Protein AF-A0A9E3JQI4-F1 (afdb_monomer)

pLDDT: mean 84.17, std 16.14, range [37.03, 98.56]

Radius of gyration: 22.91 Å; Cα contacts (8 Å, |Δi|>4): 242; chains: 1; bounding box: 42×36×86 Å

Foldseek 3Di:
DDDDPDDPPPPVVVVVVVVVVVVVVVVLVVLLVQFVVQWDDWDFKDAQQQDFPDKADSDQFWIKTHSDLQWIKIWGWPPGHPCLNVFPDKHKDDDRRMDGAPPIWIWTDHPPDHTDITGTHTITIGRSVSSVVVVVVVVVVVVVVPPDPPDDDPDDDD

Nearest PDB structures (foldseek):
  7pwd-assembly1_A  TM=1.996E-01  e=5.334E-01  Homo sapiens
  8chu-assembly1_A  TM=2.877E-01  e=7.639E+00  Homo sapiens
  5xdf-assembly1_A  TM=2.319E-01  e=7.218E+00  Thermus thermophilus HB8

Secondary structure (DSSP, 8-state):
-------SSSHHHHHHHHHHHHHHHHHHHHHHHHHHHTB-S-BSEEE-TT--SEEEE-SSSEEEEEEETTEEEEEEEESPPTTGGG-SEEEEE-SSSEEETTT-EEEEE-TTSPPEEEEEEEEEEE-HHHHHHHHHHHHHHHHHHTS-----------

Mean predicted aligned error: 10.12 Å

Structure (mmCIF, N/CA/C/O backbone):
data_AF-A0A9E3JQI4-F1
#
_entry.id   AF-A0A9E3JQI4-F1
#
loop_
_atom_site.group_PDB
_atom_site.id
_atom_site.type_symbol
_atom_site.label_atom_id
_atom_site.label_alt_id
_atom_site.label_comp_id
_atom_site.label_asym_id
_atom_site.label_entity_id
_atom_site.label_seq_id
_atom_site.pdbx_PDB_ins_code
_atom_site.Cartn_x
_atom_site.Cartn_y
_atom_site.Cartn_z
_atom_site.occupancy
_atom_site.B_iso_or_equiv
_atom_site.auth_seq_id
_atom_site.auth_comp_id
_atom_site.auth_asym_id
_atom_site.auth_atom_id
_atom_site.pdbx_PDB_model_num
ATOM 1 N N . MET A 1 1 ? 4.556 -3.247 69.077 1.00 37.03 1 MET A N 1
ATOM 2 C CA . MET A 1 1 ? 5.287 -3.474 67.808 1.00 37.03 1 MET A CA 1
ATOM 3 C C . MET A 1 1 ? 4.421 -2.990 66.646 1.00 37.03 1 MET A C 1
ATOM 5 O O . MET A 1 1 ? 3.428 -3.629 66.333 1.00 37.03 1 MET A O 1
ATOM 9 N N . ARG A 1 2 ? 4.723 -1.818 66.068 1.00 46.28 2 ARG A N 1
ATOM 10 C CA . ARG A 1 2 ? 4.006 -1.263 64.904 1.00 46.28 2 ARG A CA 1
ATOM 11 C C . ARG A 1 2 ? 4.679 -1.785 63.631 1.00 46.28 2 ARG A C 1
ATOM 13 O O . ARG A 1 2 ? 5.821 -1.427 63.370 1.00 46.28 2 ARG A O 1
ATOM 20 N N . ARG A 1 3 ? 4.002 -2.644 62.861 1.00 52.44 3 ARG A N 1
ATOM 21 C CA . ARG A 1 3 ? 4.449 -3.030 61.514 1.00 52.44 3 ARG A CA 1
ATOM 22 C C . ARG A 1 3 ? 4.015 -1.947 60.531 1.00 52.44 3 ARG A C 1
ATOM 24 O O . ARG A 1 3 ? 2.840 -1.814 60.201 1.00 52.44 3 ARG A O 1
ATOM 31 N N . SER A 1 4 ? 4.984 -1.139 60.127 1.00 50.78 4 SER A N 1
ATOM 32 C CA . SER A 1 4 ? 4.851 -0.062 59.154 1.00 50.78 4 SER A CA 1
ATOM 33 C C . SER A 1 4 ? 4.582 -0.634 57.760 1.00 50.78 4 SER A C 1
ATOM 35 O O . SER A 1 4 ? 5.502 -1.035 57.055 1.00 50.78 4 SER A O 1
ATOM 37 N N . SER A 1 5 ? 3.312 -0.665 57.358 1.00 57.50 5 SER A N 1
ATOM 38 C CA . SER A 1 5 ? 2.891 -0.914 55.976 1.00 57.50 5 SER A CA 1
ATOM 39 C C . SER A 1 5 ? 3.007 0.381 55.170 1.00 57.50 5 SER A C 1
ATOM 41 O O . SER A 1 5 ? 2.057 1.158 55.118 1.00 57.50 5 SER A O 1
ATOM 43 N N . ARG A 1 6 ? 4.185 0.664 54.601 1.00 60.16 6 ARG A N 1
ATOM 44 C CA . ARG A 1 6 ? 4.396 1.799 53.678 1.00 60.16 6 ARG A CA 1
ATOM 45 C C . ARG A 1 6 ? 5.479 1.523 52.631 1.00 60.16 6 ARG A C 1
ATOM 47 O O . ARG A 1 6 ? 6.376 2.331 52.468 1.00 60.16 6 ARG A O 1
ATOM 54 N N . PHE A 1 7 ? 5.409 0.401 51.915 1.00 53.41 7 PHE A N 1
ATOM 55 C CA . PHE A 1 7 ? 6.286 0.177 50.750 1.00 53.41 7 PHE A CA 1
ATOM 56 C C . PHE A 1 7 ? 5.589 -0.534 49.579 1.00 53.41 7 PHE A C 1
ATOM 58 O O . PHE A 1 7 ? 6.247 -1.179 48.776 1.00 53.41 7 PHE A O 1
ATOM 65 N N . LEU A 1 8 ? 4.260 -0.414 49.449 1.00 54.38 8 LEU A N 1
ATOM 66 C CA . LEU A 1 8 ? 3.522 -1.001 48.315 1.00 54.38 8 LE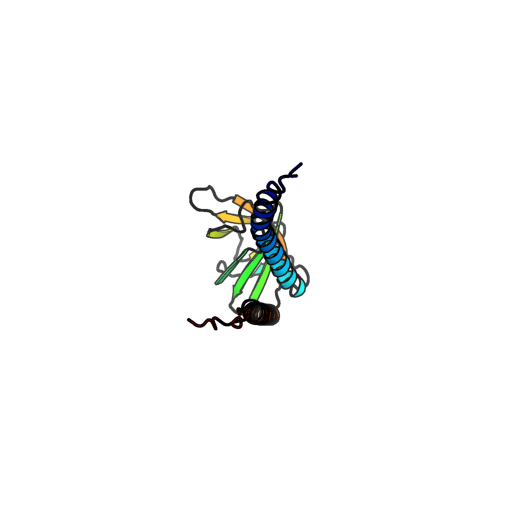U A CA 1
ATOM 67 C C . LEU A 1 8 ? 3.147 0.010 47.214 1.00 54.38 8 LEU A C 1
ATOM 69 O O . LEU A 1 8 ? 2.486 -0.352 46.249 1.00 54.38 8 LEU A O 1
ATOM 73 N N . ALA A 1 9 ? 3.544 1.277 47.354 1.00 56.69 9 ALA A N 1
ATOM 74 C CA . A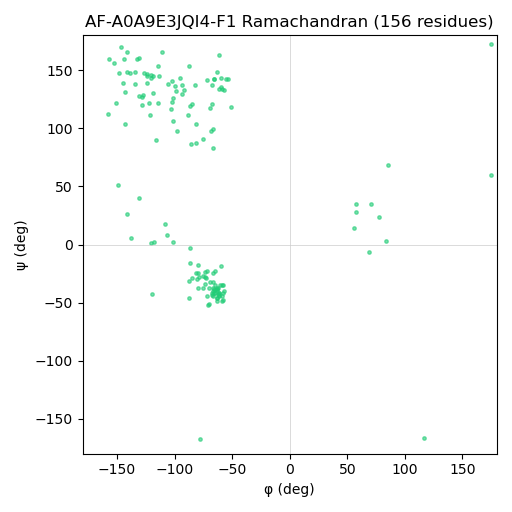LA A 1 9 ? 3.133 2.347 46.445 1.00 56.69 9 ALA A CA 1
ATOM 75 C C . ALA A 1 9 ? 3.969 2.516 45.152 1.00 56.69 9 ALA A C 1
ATOM 77 O O . ALA A 1 9 ? 3.382 2.957 44.167 1.00 56.69 9 ALA A O 1
ATOM 78 N N . PRO A 1 10 ? 5.279 2.183 45.056 1.00 54.31 10 PRO A N 1
ATOM 79 C CA . PRO A 1 10 ? 6.037 2.542 43.855 1.00 54.31 10 PRO A CA 1
ATOM 80 C C . PRO A 1 10 ? 5.935 1.493 42.735 1.00 54.31 10 PRO A C 1
ATOM 82 O O . PRO A 1 10 ? 6.246 1.803 41.590 1.00 54.31 10 PRO A O 1
ATOM 85 N N . LEU A 1 11 ? 5.483 0.266 43.029 1.00 54.50 11 LEU A N 1
ATOM 86 C CA . LEU A 1 11 ? 5.457 -0.821 42.041 1.00 54.50 11 LEU A CA 1
ATOM 87 C C . LEU A 1 11 ? 4.275 -0.724 41.057 1.00 54.50 11 LEU A C 1
ATOM 89 O O . LEU A 1 11 ? 4.392 -1.165 39.918 1.00 54.50 11 LEU A O 1
ATOM 93 N N . LEU A 1 12 ? 3.151 -0.117 41.465 1.00 54.66 12 LEU A N 1
ATOM 94 C CA . LEU A 1 12 ? 1.971 0.028 40.599 1.00 54.66 12 LEU A CA 1
ATOM 95 C C . LEU A 1 12 ? 2.167 1.081 39.494 1.00 54.66 12 LEU A C 1
ATOM 97 O O . LEU A 1 12 ? 1.578 0.960 38.423 1.00 54.66 12 LEU A O 1
ATOM 101 N N . ALA A 1 13 ? 3.008 2.093 39.725 1.00 55.41 13 ALA A N 1
ATOM 102 C CA . ALA A 1 13 ? 3.210 3.191 38.779 1.00 55.41 13 ALA A CA 1
ATOM 103 C C . ALA A 1 13 ? 4.008 2.774 37.526 1.00 55.41 13 ALA A C 1
ATOM 105 O O . ALA A 1 13 ? 3.783 3.316 36.448 1.00 55.41 13 ALA A O 1
ATOM 106 N N . A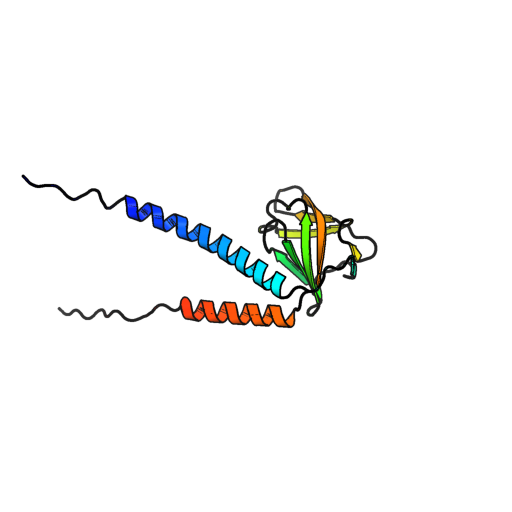LA A 1 14 ? 4.892 1.776 37.633 1.00 58.03 14 ALA A N 1
ATOM 107 C CA . ALA A 1 14 ? 5.697 1.303 36.503 1.00 58.03 14 ALA A CA 1
ATOM 108 C C . ALA A 1 14 ? 4.893 0.477 35.475 1.00 58.03 14 ALA A C 1
ATOM 110 O O . ALA A 1 14 ? 5.262 0.437 34.305 1.00 58.03 14 ALA A O 1
ATOM 111 N N . CYS A 1 15 ? 3.773 -0.143 35.873 1.00 56.44 15 CYS A N 1
ATOM 112 C CA . CYS A 1 15 ? 2.939 -0.947 34.965 1.00 56.44 15 CYS A CA 1
ATOM 113 C C . CYS A 1 15 ? 2.001 -0.113 34.076 1.00 56.44 15 CYS A C 1
ATOM 115 O O . CYS A 1 15 ? 1.505 -0.618 33.074 1.00 56.44 15 CYS A O 1
ATOM 117 N N . ALA A 1 16 ? 1.747 1.155 34.412 1.00 59.44 16 ALA A N 1
ATOM 118 C CA . ALA A 1 16 ? 0.848 1.997 33.621 1.00 59.44 16 ALA A CA 1
ATOM 119 C C . ALA A 1 16 ? 1.487 2.480 32.302 1.00 59.44 16 ALA A C 1
ATOM 121 O O . ALA A 1 16 ? 0.780 2.715 31.326 1.00 59.44 16 ALA A O 1
ATOM 122 N N . LEU A 1 17 ? 2.820 2.592 32.246 1.00 56.53 17 LEU A N 1
ATOM 123 C CA . LEU A 1 17 ? 3.545 3.098 31.072 1.00 56.53 17 LEU A CA 1
ATOM 124 C C . LEU A 1 17 ? 3.726 2.044 29.967 1.00 56.53 17 LEU A C 1
ATOM 126 O O . LEU A 1 17 ? 3.741 2.395 28.788 1.00 56.53 17 LEU A O 1
ATOM 130 N N . SER A 1 18 ? 3.813 0.756 30.311 1.00 58.66 18 SER A N 1
ATOM 131 C CA . SER A 1 18 ? 3.938 -0.332 29.327 1.00 58.66 18 SER A CA 1
ATOM 132 C C . SER A 1 18 ? 2.646 -0.587 28.540 1.00 58.66 18 SER A C 1
ATOM 134 O O . SER A 1 18 ? 2.706 -1.074 27.413 1.00 58.66 18 SER A O 1
ATOM 136 N N . ALA A 1 19 ? 1.484 -0.194 29.070 1.00 60.16 19 ALA A N 1
ATOM 137 C CA . ALA A 1 19 ? 0.193 -0.377 28.405 1.00 60.16 19 ALA A CA 1
ATOM 138 C C . ALA A 1 19 ? 0.036 0.468 27.122 1.00 60.16 19 ALA A C 1
ATOM 140 O O 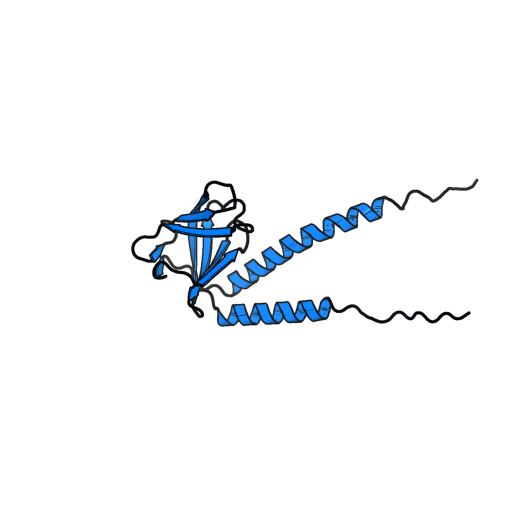. ALA A 1 19 ? -0.608 0.035 26.164 1.00 60.16 19 ALA A O 1
ATOM 141 N N . CYS A 1 20 ? 0.643 1.658 27.066 1.00 60.00 20 CYS A N 1
ATOM 142 C CA . CYS A 1 20 ? 0.495 2.566 25.925 1.00 60.00 20 CYS A CA 1
ATOM 143 C C . CYS A 1 20 ? 1.195 2.052 24.655 1.00 60.00 20 CYS A C 1
ATOM 145 O O . CYS A 1 20 ? 0.646 2.197 23.562 1.00 60.00 20 CYS A O 1
ATOM 147 N N . ALA A 1 21 ? 2.367 1.421 24.797 1.00 62.72 21 ALA A N 1
ATOM 148 C CA . ALA A 1 21 ? 3.145 0.894 23.672 1.00 62.72 21 ALA A CA 1
ATOM 149 C C . ALA A 1 21 ? 2.543 -0.400 23.098 1.00 62.72 21 ALA A C 1
ATOM 151 O O . ALA A 1 21 ? 2.500 -0.593 21.886 1.00 62.72 21 ALA A O 1
ATOM 152 N N . THR A 1 22 ? 2.005 -1.275 23.952 1.00 73.06 22 THR A N 1
ATOM 153 C CA . THR A 1 22 ? 1.310 -2.489 23.492 1.00 73.06 22 THR A CA 1
ATOM 154 C C . THR A 1 22 ? 0.044 -2.148 22.706 1.00 73.06 22 THR A C 1
ATOM 156 O O . THR A 1 22 ? -0.285 -2.817 21.727 1.00 73.06 22 THR A O 1
ATOM 159 N N . GLY A 1 23 ? -0.652 -1.076 23.093 1.00 78.88 23 GLY A N 1
ATOM 160 C CA . GLY A 1 23 ? -1.865 -0.643 22.412 1.00 78.88 23 GLY A CA 1
ATOM 161 C C . GLY A 1 23 ? -1.643 -0.213 20.960 1.00 78.88 23 GLY A C 1
ATOM 162 O O . GLY A 1 23 ? -2.505 -0.487 20.130 1.00 78.88 23 GLY A O 1
ATOM 163 N N . SER A 1 24 ? -0.535 0.461 20.626 1.00 80.12 24 SER A N 1
ATOM 164 C CA . SER A 1 24 ? -0.266 0.886 19.239 1.00 80.12 24 SER A CA 1
ATOM 165 C C . SER A 1 24 ? 0.050 -0.295 18.336 1.00 80.12 24 SER A C 1
ATOM 167 O O . SER A 1 24 ? -0.648 -0.480 17.344 1.00 80.12 24 SER A O 1
ATOM 169 N N . ALA A 1 25 ? 0.983 -1.156 18.743 1.00 82.44 25 ALA A N 1
ATOM 170 C CA . ALA A 1 25 ? 1.353 -2.338 17.968 1.00 82.44 25 ALA A CA 1
ATOM 171 C C . ALA A 1 25 ? 0.146 -3.255 17.696 1.00 82.44 25 ALA A C 1
ATOM 173 O O . ALA A 1 25 ? -0.032 -3.749 16.583 1.00 82.44 25 ALA A O 1
ATOM 174 N N . GLN A 1 26 ? -0.733 -3.432 18.690 1.00 86.50 26 GLN A N 1
ATOM 175 C CA . GLN A 1 26 ? -1.955 -4.217 18.517 1.00 86.50 26 GLN A CA 1
ATOM 176 C C . GLN A 1 26 ? -2.919 -3.582 17.504 1.00 86.50 26 GLN A C 1
ATOM 178 O O . GLN A 1 26 ? -3.524 -4.296 16.705 1.00 86.50 26 GLN A O 1
ATOM 183 N N . ARG A 1 27 ? -3.058 -2.250 17.508 1.00 85.56 27 ARG A N 1
ATOM 184 C CA . ARG A 1 27 ? -3.901 -1.533 16.538 1.00 85.56 27 ARG A CA 1
ATOM 185 C C . ARG A 1 27 ? -3.355 -1.642 15.119 1.00 85.56 27 ARG A C 1
ATOM 187 O O . ARG A 1 27 ? -4.143 -1.810 14.191 1.00 85.56 27 ARG A O 1
ATOM 194 N N . ASP A 1 28 ? -2.041 -1.567 14.951 1.00 88.00 28 ASP A N 1
ATOM 195 C CA . ASP A 1 28 ? -1.409 -1.683 13.636 1.00 88.00 28 ASP A CA 1
ATOM 196 C C . ASP A 1 28 ? -1.568 -3.102 13.082 1.00 88.00 28 ASP A C 1
ATOM 198 O O . ASP A 1 28 ? -1.966 -3.280 11.927 1.00 88.00 28 ASP A O 1
ATOM 202 N N . ALA A 1 29 ? -1.393 -4.117 13.934 1.00 90.69 29 ALA A N 1
ATOM 203 C CA . ALA A 1 29 ? -1.663 -5.510 13.589 1.00 90.69 29 ALA A CA 1
ATOM 204 C C . ALA A 1 29 ? -3.139 -5.748 13.214 1.00 90.69 29 ALA A C 1
ATOM 206 O O . ALA A 1 29 ? -3.423 -6.409 12.213 1.00 90.69 29 ALA A O 1
ATOM 207 N N . GLU A 1 30 ? -4.086 -5.181 13.969 1.00 92.38 30 GLU A N 1
ATOM 208 C CA . GLU A 1 30 ? -5.522 -5.255 13.667 1.00 92.38 30 GLU A CA 1
ATOM 209 C C . GLU A 1 30 ? -5.850 -4.574 12.329 1.00 92.38 30 GLU A C 1
ATOM 211 O O . GLU A 1 30 ? -6.599 -5.115 11.511 1.00 92.38 30 GLU A O 1
ATOM 216 N N . ARG A 1 31 ? -5.248 -3.408 12.062 1.00 93.50 31 ARG A N 1
ATOM 217 C CA . ARG A 1 31 ? -5.421 -2.687 10.798 1.00 93.50 31 ARG A C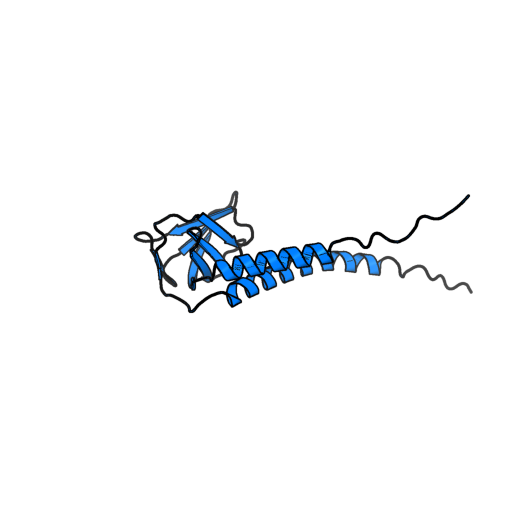A 1
ATOM 218 C C . ARG A 1 31 ? -4.887 -3.499 9.622 1.00 93.50 31 ARG A C 1
ATOM 220 O O . ARG A 1 31 ? -5.580 -3.641 8.618 1.00 93.50 31 ARG A O 1
ATOM 227 N N . LEU A 1 32 ? -3.696 -4.074 9.747 1.00 95.38 32 LEU A N 1
ATOM 228 C CA . LEU A 1 32 ? -3.122 -4.947 8.728 1.00 95.38 32 LEU A CA 1
ATOM 229 C C . LEU A 1 32 ? -3.994 -6.189 8.485 1.00 95.38 32 LEU A C 1
ATOM 231 O O . LEU A 1 32 ? -4.224 -6.566 7.334 1.00 95.38 32 LEU A O 1
ATOM 235 N N . ALA A 1 33 ? -4.527 -6.799 9.547 1.00 95.81 33 ALA A N 1
ATOM 236 C CA . ALA A 1 33 ? -5.442 -7.933 9.442 1.00 95.81 33 ALA A CA 1
ATOM 237 C C . ALA A 1 33 ? -6.734 -7.569 8.690 1.00 95.81 33 ALA A C 1
ATOM 239 O O . ALA A 1 33 ? -7.155 -8.327 7.816 1.00 95.81 33 ALA A O 1
ATOM 240 N N . LEU A 1 34 ? -7.315 -6.392 8.955 1.00 96.19 34 LEU A N 1
ATOM 241 C CA . LEU A 1 34 ? -8.480 -5.876 8.227 1.00 96.19 34 LEU A CA 1
ATOM 242 C C . LEU A 1 34 ? -8.194 -5.771 6.725 1.00 96.19 34 LEU A C 1
ATOM 244 O O . LEU A 1 34 ? -8.985 -6.241 5.910 1.00 96.19 34 LEU A O 1
ATOM 248 N N . TYR A 1 35 ? -7.054 -5.193 6.342 1.00 97.75 35 TYR A N 1
ATOM 249 C CA . TYR A 1 35 ? -6.697 -5.045 4.928 1.00 97.75 35 TYR A CA 1
ATOM 250 C C . TYR A 1 35 ? -6.456 -6.400 4.257 1.00 97.75 35 TYR A C 1
ATOM 252 O O . TYR A 1 35 ? -6.935 -6.621 3.147 1.00 97.75 35 TYR A O 1
ATOM 260 N N . ARG A 1 36 ? -5.780 -7.334 4.938 1.00 97.12 36 ARG A N 1
ATOM 261 C CA . ARG A 1 36 ? -5.563 -8.702 4.436 1.00 97.12 36 ARG A CA 1
ATOM 262 C C . ARG A 1 36 ? -6.867 -9.476 4.256 1.00 97.12 36 ARG A C 1
ATOM 264 O O . ARG A 1 36 ? -7.002 -10.185 3.265 1.00 97.12 36 ARG A O 1
ATOM 271 N N . ALA A 1 37 ? -7.831 -9.320 5.164 1.00 97.50 37 ALA A N 1
ATOM 272 C CA . ALA A 1 37 ? -9.142 -9.966 5.064 1.00 97.50 37 ALA A CA 1
ATOM 273 C C . ALA A 1 37 ? -9.963 -9.480 3.855 1.00 97.50 37 ALA A C 1
ATOM 275 O O . ALA A 1 37 ? -10.842 -10.193 3.375 1.00 97.50 37 ALA A O 1
ATOM 276 N N . HIS A 1 38 ? -9.662 -8.282 3.349 1.00 97.75 38 HIS A N 1
ATOM 277 C CA . HIS A 1 38 ? -10.289 -7.686 2.169 1.00 97.75 38 HIS A CA 1
ATOM 278 C C . HIS A 1 38 ? -9.357 -7.645 0.949 1.00 97.75 38 HIS A C 1
ATOM 280 O O . HIS A 1 38 ? -9.608 -6.898 -0.002 1.00 97.75 38 HIS A O 1
ATOM 286 N N . ALA A 1 39 ? -8.286 -8.438 0.971 1.00 98.25 39 ALA A N 1
ATOM 287 C CA . ALA A 1 39 ? -7.387 -8.619 -0.154 1.00 98.25 39 ALA A CA 1
ATOM 288 C C . ALA A 1 39 ? -7.807 -9.842 -0.981 1.00 98.25 39 ALA A C 1
ATOM 290 O O . ALA A 1 39 ? -8.141 -10.895 -0.439 1.00 98.25 39 ALA A O 1
ATOM 291 N N . GLY A 1 40 ? -7.780 -9.705 -2.305 1.00 98.19 40 GLY A N 1
ATOM 292 C CA . GLY A 1 40 ? -7.985 -10.815 -3.229 1.00 98.19 40 GLY A CA 1
ATOM 293 C C . GLY A 1 40 ? -6.744 -11.697 -3.381 1.00 98.19 40 GLY A C 1
ATOM 294 O O . GLY A 1 40 ? -5.776 -11.597 -2.624 1.00 98.19 40 GLY A O 1
ATOM 295 N N . ALA A 1 41 ? -6.773 -12.562 -4.396 1.00 98.00 41 ALA A N 1
ATOM 296 C CA . ALA A 1 41 ? -5.634 -13.406 -4.740 1.00 98.00 41 ALA A CA 1
ATOM 297 C C . ALA A 1 41 ? -4.412 -12.565 -5.176 1.00 98.00 41 ALA A C 1
ATOM 299 O O . ALA A 1 41 ? -4.601 -11.498 -5.770 1.00 98.00 41 ALA A O 1
ATOM 300 N N . PRO A 1 42 ? -3.180 -13.042 -4.917 1.00 98.19 42 PRO A N 1
ATOM 301 C CA . PRO A 1 42 ? -1.964 -12.403 -5.408 1.00 98.19 42 PRO A CA 1
ATOM 302 C C . PRO A 1 42 ? -1.991 -12.237 -6.930 1.00 98.19 42 PRO A C 1
ATOM 304 O O . PRO A 1 42 ? -2.467 -13.118 -7.648 1.00 98.19 42 PRO A O 1
ATOM 307 N N . VAL A 1 43 ? -1.458 -11.119 -7.417 1.00 98.12 43 VAL A N 1
ATOM 308 C CA . VAL A 1 43 ? -1.278 -10.833 -8.844 1.00 98.12 43 VAL A CA 1
ATOM 309 C C . VAL A 1 43 ? 0.183 -10.518 -9.140 1.00 98.12 43 VAL A C 1
ATOM 311 O O . VAL A 1 43 ? 0.874 -9.901 -8.330 1.00 98.12 43 VAL A O 1
ATOM 314 N N . ASP A 1 44 ? 0.647 -10.904 -10.327 1.00 96.50 44 ASP A N 1
ATOM 315 C CA . ASP A 1 44 ? 2.050 -10.715 -10.708 1.00 96.50 44 ASP A CA 1
ATOM 316 C C . ASP A 1 44 ? 2.386 -9.256 -11.021 1.00 96.50 44 ASP A C 1
ATOM 318 O O . ASP A 1 44 ? 3.507 -8.810 -10.787 1.00 96.50 44 ASP A O 1
ATOM 322 N N . SER A 1 45 ? 1.438 -8.500 -11.584 1.00 94.88 45 SER A N 1
ATOM 323 C CA . SER A 1 45 ? 1.651 -7.086 -11.888 1.00 94.88 45 SE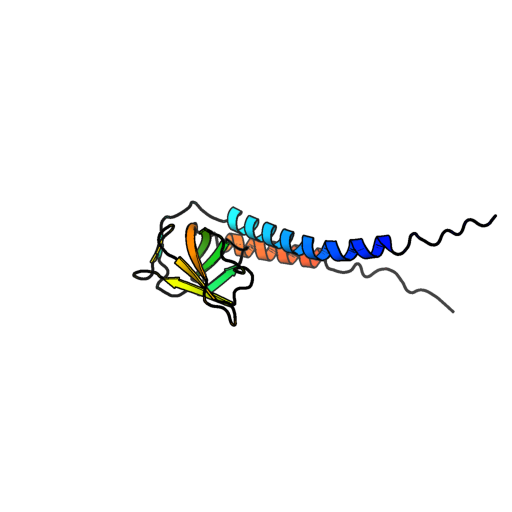R A CA 1
ATOM 324 C C . SER A 1 45 ? 0.360 -6.282 -11.992 1.00 94.88 45 SER A C 1
ATOM 326 O O . SER A 1 45 ? -0.722 -6.826 -12.219 1.00 94.88 45 SER A O 1
ATOM 328 N N . ILE A 1 46 ? 0.490 -4.965 -11.837 1.00 94.62 46 ILE A N 1
ATOM 329 C CA . ILE A 1 46 ? -0.601 -3.994 -11.881 1.00 94.62 46 ILE A CA 1
ATOM 330 C C . ILE A 1 46 ? -0.217 -2.790 -12.735 1.00 94.62 46 ILE A C 1
ATOM 332 O O . ILE A 1 46 ? 0.937 -2.374 -12.773 1.00 94.62 46 ILE A O 1
ATOM 336 N N . GLN A 1 47 ? -1.208 -2.196 -13.391 1.00 91.06 47 GLN A N 1
ATOM 337 C CA . GLN A 1 47 ? -1.067 -0.930 -14.109 1.00 91.06 47 GLN A CA 1
ATOM 338 C C . GLN A 1 47 ? -1.477 0.220 -13.183 1.00 91.06 47 GLN A C 1
ATOM 340 O O . GLN A 1 47 ? -2.563 0.173 -12.598 1.00 91.06 47 GLN A O 1
ATOM 345 N N . TYR A 1 48 ? -0.638 1.250 -13.064 1.00 86.25 48 TYR A N 1
ATOM 346 C CA . TYR A 1 48 ? -0.919 2.425 -12.228 1.00 86.25 48 TYR A CA 1
ATOM 347 C C . TYR A 1 48 ? -0.553 3.770 -12.870 1.00 86.25 48 TYR A C 1
ATOM 349 O O . TYR A 1 48 ? -0.720 4.812 -12.248 1.00 86.25 48 TYR A O 1
ATOM 357 N N . THR A 1 49 ? -0.125 3.794 -14.137 1.00 83.25 49 THR A N 1
ATOM 358 C CA . THR A 1 49 ? 0.044 5.039 -14.917 1.00 83.25 49 THR A CA 1
ATOM 359 C C . THR A 1 49 ? 1.009 6.063 -14.288 1.00 83.25 49 THR A C 1
ATOM 361 O O . THR A 1 49 ? 0.785 7.266 -14.397 1.00 83.25 49 THR A O 1
ATOM 364 N N . HIS A 1 50 ? 2.079 5.594 -13.630 1.00 82.62 50 HIS A N 1
ATOM 365 C CA . HIS A 1 50 ? 3.134 6.405 -12.984 1.00 82.62 50 HIS A CA 1
ATOM 366 C C . HIS A 1 50 ? 2.643 7.422 -11.935 1.00 82.62 50 HIS A C 1
ATOM 368 O O . HIS A 1 50 ? 3.382 8.321 -11.541 1.00 82.62 50 HIS A O 1
ATOM 374 N N . SER A 1 51 ? 1.398 7.309 -11.473 1.00 87.06 51 SER A N 1
ATOM 375 C CA . SER A 1 51 ? 0.824 8.204 -10.472 1.00 87.06 51 SER A CA 1
ATOM 376 C C . SER A 1 51 ? -0.053 7.419 -9.510 1.00 87.06 51 SER A C 1
ATOM 378 O O . SER A 1 51 ? -0.646 6.399 -9.856 1.00 87.06 51 SER A O 1
ATOM 380 N N . TYR A 1 52 ? -0.107 7.869 -8.264 1.00 93.25 52 TYR A N 1
ATOM 381 C CA . TYR A 1 52 ? -0.952 7.272 -7.243 1.00 93.25 52 TYR A CA 1
ATOM 382 C C . TYR A 1 52 ? -1.594 8.387 -6.411 1.00 93.25 52 TYR A C 1
ATOM 384 O O . TYR A 1 52 ? -1.018 9.455 -6.223 1.00 93.25 52 TYR A O 1
ATOM 392 N N . ASN A 1 53 ? -2.808 8.144 -5.924 1.00 93.00 53 ASN A N 1
ATOM 393 C CA . ASN A 1 53 ? -3.585 9.106 -5.138 1.00 93.00 53 ASN A CA 1
ATOM 394 C C . ASN A 1 53 ? -3.147 9.167 -3.675 1.00 93.00 53 ASN A C 1
ATOM 396 O O . ASN A 1 53 ? -3.417 10.143 -2.982 1.00 93.00 53 ASN A O 1
ATOM 400 N N . GLY A 1 54 ? -2.547 8.090 -3.185 1.00 94.31 54 GLY A N 1
ATOM 401 C CA . GLY A 1 54 ? -2.037 8.005 -1.829 1.00 94.31 54 GLY A CA 1
ATOM 402 C C . GLY A 1 54 ? -1.519 6.615 -1.507 1.00 94.31 54 GLY A C 1
ATOM 403 O O . GLY A 1 54 ? -1.689 5.664 -2.276 1.00 94.31 54 GLY A O 1
ATOM 404 N N . TRP A 1 55 ? -0.897 6.513 -0.346 1.00 96.25 55 TRP A N 1
ATOM 405 C CA . TRP A 1 55 ? -0.448 5.267 0.248 1.00 96.25 55 TRP A CA 1
ATOM 406 C C . TRP A 1 55 ? -0.680 5.333 1.759 1.00 96.25 55 TRP A C 1
ATOM 408 O O . TRP A 1 55 ? -1.027 6.378 2.310 1.00 96.25 55 TRP A O 1
ATOM 418 N N . THR A 1 56 ? -0.604 4.196 2.430 1.00 95.50 56 THR A N 1
ATOM 419 C CA . THR A 1 56 ? -0.848 4.094 3.869 1.00 95.50 56 THR A CA 1
ATOM 420 C C . THR A 1 56 ? -0.010 2.946 4.385 1.00 95.50 56 THR A C 1
ATOM 422 O O . THR A 1 56 ? -0.199 1.819 3.910 1.00 95.50 56 THR A O 1
ATOM 425 N N . PRO A 1 57 ? 0.883 3.204 5.344 1.00 95.56 57 PRO A N 1
ATOM 426 C CA . PRO A 1 57 ? 1.655 2.148 5.961 1.00 95.56 57 PRO A CA 1
ATOM 427 C C . PRO A 1 57 ? 0.751 1.211 6.761 1.00 95.56 57 PRO A C 1
ATOM 429 O O . PRO A 1 57 ? -0.214 1.632 7.406 1.00 95.56 57 PRO A O 1
ATOM 432 N N . LEU A 1 58 ? 1.073 -0.077 6.707 1.00 95.25 58 LEU A N 1
ATOM 433 C CA . LEU A 1 58 ? 0.419 -1.151 7.454 1.00 95.25 58 LEU A CA 1
ATOM 434 C C . LEU A 1 58 ? 1.489 -2.014 8.145 1.00 95.25 58 LEU A C 1
ATOM 436 O O . LEU A 1 58 ? 1.396 -3.241 8.149 1.00 95.25 58 LEU A O 1
ATOM 440 N N . GLY A 1 59 ? 2.518 -1.352 8.679 1.00 91.88 59 GLY A N 1
ATOM 441 C CA . GLY A 1 59 ? 3.717 -1.952 9.262 1.00 91.88 59 GLY A CA 1
ATOM 442 C C . GLY A 1 59 ? 4.991 -1.594 8.492 1.00 91.88 59 GLY A C 1
ATOM 443 O O . GLY A 1 59 ? 4.988 -0.719 7.628 1.00 91.88 59 GLY A O 1
ATOM 444 N N . ASP A 1 60 ? 6.064 -2.316 8.797 1.00 90.44 60 ASP A N 1
ATOM 445 C CA . ASP A 1 60 ? 7.417 -2.170 8.237 1.00 90.44 60 ASP A CA 1
ATOM 446 C C . ASP A 1 60 ? 7.600 -2.851 6.862 1.00 90.44 60 ASP A C 1
ATOM 448 O O . ASP A 1 60 ? 8.459 -2.481 6.062 1.00 90.44 60 ASP A O 1
ATOM 452 N N . ALA A 1 61 ? 6.775 -3.857 6.566 1.00 94.31 61 ALA A N 1
ATOM 453 C CA . ALA A 1 61 ? 6.879 -4.678 5.358 1.00 94.31 61 ALA A CA 1
ATOM 454 C C . ALA A 1 61 ? 5.632 -4.635 4.465 1.00 94.31 61 ALA A C 1
ATOM 456 O O . ALA A 1 61 ? 5.544 -5.362 3.475 1.00 94.31 61 ALA A O 1
ATOM 457 N N . THR A 1 62 ? 4.601 -3.872 4.822 1.00 96.81 62 THR A N 1
ATOM 458 C CA . THR A 1 62 ? 3.339 -3.863 4.074 1.00 96.81 62 THR A CA 1
ATOM 459 C C . THR A 1 62 ? 2.722 -2.479 4.076 1.00 96.81 62 THR A C 1
ATOM 461 O O . THR A 1 62 ? 2.672 -1.803 5.098 1.00 96.81 62 THR A O 1
ATOM 464 N N . PHE A 1 63 ? 2.193 -2.072 2.930 1.00 97.38 63 PHE A N 1
ATOM 465 C CA . PHE A 1 63 ? 1.432 -0.840 2.786 1.00 97.38 63 PHE A CA 1
ATOM 466 C C . PHE A 1 63 ? 0.297 -1.044 1.788 1.00 97.38 63 PHE A C 1
ATOM 468 O O . PHE A 1 63 ? 0.310 -1.958 0.962 1.00 97.38 63 PHE A O 1
ATOM 475 N N . ALA A 1 64 ? -0.711 -0.186 1.865 1.00 97.56 64 ALA A N 1
ATOM 476 C CA . ALA A 1 64 ? -1.718 -0.096 0.824 1.00 97.56 64 ALA A CA 1
ATOM 477 C C . ALA A 1 64 ? -1.353 1.023 -0.164 1.00 97.56 64 ALA A C 1
ATOM 479 O O . ALA A 1 64 ? -0.806 2.059 0.214 1.00 97.56 64 ALA A O 1
ATOM 480 N N . LEU A 1 65 ? -1.640 0.801 -1.443 1.00 96.88 65 LEU A N 1
ATOM 481 C CA . LEU A 1 65 ? -1.361 1.718 -2.544 1.00 96.88 65 LEU A CA 1
ATOM 482 C C . LEU A 1 65 ? -2.659 2.058 -3.271 1.00 96.88 65 LEU A C 1
ATOM 484 O O . LEU A 1 65 ? -3.316 1.169 -3.811 1.00 96.88 65 LEU A O 1
ATOM 488 N N . TRP A 1 66 ? -3.017 3.337 -3.339 1.00 96.19 66 TRP A N 1
ATOM 489 C CA . TRP A 1 66 ? -4.230 3.812 -4.001 1.00 96.19 66 TRP A CA 1
ATOM 490 C C . TRP A 1 66 ? -3.881 4.382 -5.363 1.00 96.19 66 TRP A C 1
ATOM 492 O O . TRP A 1 66 ? -3.365 5.487 -5.472 1.00 96.19 66 TRP A O 1
ATOM 502 N N . THR A 1 67 ? -4.208 3.643 -6.414 1.00 94.31 67 THR A N 1
ATOM 503 C CA . THR A 1 67 ? -3.912 4.049 -7.800 1.00 94.31 67 THR A CA 1
ATOM 504 C C . THR A 1 67 ? -5.021 4.917 -8.383 1.00 94.31 67 THR A C 1
ATOM 506 O O . THR A 1 67 ? -4.768 5.811 -9.176 1.00 94.31 67 THR A O 1
ATOM 509 N N . THR A 1 68 ? -6.266 4.695 -7.954 1.00 92.25 68 THR A N 1
ATOM 510 C CA . THR A 1 68 ? -7.428 5.537 -8.282 1.00 92.25 68 THR A CA 1
ATOM 511 C C . THR A 1 68 ? -8.391 5.555 -7.087 1.00 92.25 68 THR A C 1
ATOM 513 O O . THR A 1 68 ? -8.255 4.723 -6.185 1.00 92.25 68 THR A O 1
ATOM 516 N N . PRO A 1 69 ? -9.428 6.418 -7.052 1.00 90.75 69 PRO A N 1
ATOM 517 C CA . PRO A 1 69 ? -10.369 6.455 -5.927 1.00 90.75 69 PRO A CA 1
ATOM 518 C C . PRO A 1 69 ? -11.120 5.139 -5.664 1.00 90.75 69 PRO A C 1
ATOM 520 O O . PRO A 1 69 ? -11.670 4.974 -4.574 1.00 90.75 69 PRO A O 1
ATOM 523 N N . GLY A 1 70 ? -11.167 4.226 -6.641 1.00 93.44 70 GLY A N 1
ATOM 524 C CA . GLY A 1 70 ? -11.825 2.920 -6.542 1.00 93.44 70 GLY A CA 1
ATOM 525 C C . GLY A 1 70 ? -10.896 1.714 -6.692 1.00 93.44 70 GLY A C 1
ATOM 526 O O . GLY A 1 70 ? -11.392 0.593 -6.663 1.00 93.44 70 GLY A O 1
ATOM 527 N N . LYS A 1 71 ? -9.581 1.915 -6.856 1.00 95.38 71 LYS A N 1
ATOM 528 C CA . LYS A 1 71 ? -8.604 0.824 -6.991 1.00 95.38 71 LYS A CA 1
ATOM 529 C C . LYS A 1 71 ? -7.463 1.016 -6.009 1.00 95.38 71 LYS A C 1
ATOM 531 O O . LYS A 1 71 ? -6.735 2.010 -6.085 1.00 95.38 71 LYS A O 1
ATOM 536 N N . ALA A 1 72 ? -7.296 0.035 -5.136 1.00 97.25 72 ALA A N 1
ATOM 537 C CA . ALA A 1 72 ? -6.175 -0.035 -4.222 1.00 97.25 72 ALA A CA 1
ATOM 538 C C . ALA A 1 72 ? -5.564 -1.435 -4.226 1.00 97.25 72 ALA A C 1
ATOM 540 O O . ALA A 1 72 ? -6.213 -2.406 -4.624 1.00 97.25 72 ALA A O 1
ATOM 541 N N . TRP A 1 73 ? -4.319 -1.510 -3.778 1.00 98.06 73 TRP A N 1
ATOM 542 C CA . TRP A 1 73 ? -3.520 -2.724 -3.765 1.00 98.06 73 TRP A CA 1
ATOM 543 C C . TRP A 1 73 ? -2.833 -2.863 -2.417 1.00 98.06 73 TRP A C 1
ATOM 545 O O . TRP A 1 73 ? -2.339 -1.875 -1.883 1.00 98.06 73 TRP A O 1
ATOM 555 N N . LEU A 1 74 ? -2.804 -4.072 -1.871 1.00 98.44 74 LEU A N 1
ATOM 556 C CA . LEU A 1 74 ? -1.959 -4.410 -0.739 1.00 98.44 74 LEU A CA 1
ATOM 557 C C . LEU A 1 74 ? -0.609 -4.824 -1.301 1.00 98.44 74 LEU A C 1
ATOM 559 O O . LEU A 1 74 ? -0.541 -5.773 -2.082 1.00 98.44 74 LEU A O 1
ATOM 563 N N . VAL A 1 75 ? 0.434 -4.097 -0.931 1.00 97.81 75 VAL A N 1
ATOM 564 C CA . VAL A 1 75 ? 1.791 -4.327 -1.411 1.00 97.81 75 VAL A CA 1
ATOM 565 C C . VAL A 1 75 ? 2.635 -4.770 -0.231 1.00 97.81 75 VAL A C 1
ATOM 567 O O . VAL A 1 75 ? 2.731 -4.063 0.773 1.00 97.81 75 VAL A O 1
ATOM 570 N N . GLN A 1 76 ? 3.222 -5.953 -0.356 1.00 97.75 76 GLN A N 1
ATOM 571 C CA . GLN A 1 76 ? 4.196 -6.477 0.588 1.00 97.75 76 GLN A CA 1
ATOM 572 C C . GLN A 1 76 ? 5.594 -6.320 0.001 1.00 97.75 76 GLN A C 1
ATOM 574 O O . GLN A 1 76 ? 5.789 -6.527 -1.199 1.00 97.75 76 GLN A O 1
ATOM 579 N N . VAL A 1 77 ? 6.560 -5.958 0.839 1.00 97.06 77 VAL A N 1
ATOM 580 C CA . VAL A 1 77 ? 7.969 -5.827 0.464 1.00 97.06 77 VAL A CA 1
ATOM 581 C C . VAL A 1 77 ? 8.830 -6.791 1.267 1.00 97.06 77 VAL A C 1
ATOM 583 O O . VAL A 1 77 ? 8.558 -7.051 2.440 1.00 97.06 77 VAL A O 1
ATOM 586 N N . TYR A 1 78 ? 9.879 -7.303 0.627 1.00 95.06 78 TYR A N 1
ATOM 587 C CA . TYR A 1 78 ? 10.884 -8.130 1.280 1.00 95.06 78 TYR A CA 1
ATOM 588 C C . TYR A 1 78 ? 12.288 -7.831 0.724 1.00 95.06 78 TYR A C 1
ATOM 590 O O . TYR A 1 78 ? 12.467 -7.820 -0.498 1.00 95.06 78 TYR A O 1
ATOM 598 N N . PRO A 1 79 ? 13.306 -7.615 1.581 1.00 93.94 79 PRO A N 1
ATOM 599 C CA . PRO A 1 79 ? 13.213 -7.501 3.043 1.00 93.94 79 PRO A CA 1
ATOM 600 C C . PRO A 1 79 ? 12.335 -6.307 3.489 1.00 93.94 79 PRO A C 1
ATOM 602 O O . PRO A 1 79 ? 12.063 -5.429 2.665 1.00 93.94 79 PRO A O 1
ATOM 605 N N . PRO A 1 80 ? 11.869 -6.274 4.758 1.00 92.69 80 PRO A N 1
ATOM 606 C CA . PRO A 1 80 ? 11.133 -5.131 5.302 1.00 92.69 80 PRO A CA 1
ATOM 607 C C . PRO A 1 80 ? 11.901 -3.820 5.114 1.00 92.69 80 PRO A C 1
ATOM 609 O O . PRO A 1 80 ? 13.127 -3.792 5.251 1.00 92.69 80 PRO A O 1
ATOM 612 N N . CYS A 1 81 ? 11.186 -2.735 4.821 1.00 91.06 81 CYS A N 1
ATOM 613 C CA . CYS A 1 81 ? 11.791 -1.412 4.751 1.00 91.06 81 CYS A CA 1
ATOM 614 C C . CYS A 1 81 ? 11.837 -0.809 6.152 1.00 91.06 81 CYS A C 1
ATOM 616 O O . CYS A 1 81 ? 10.797 -0.611 6.779 1.00 91.06 81 CYS A O 1
ATOM 618 N N . THR A 1 82 ? 13.031 -0.473 6.633 1.00 86.56 82 THR A N 1
ATOM 619 C CA . THR A 1 82 ? 13.184 0.208 7.922 1.00 86.56 82 THR A CA 1
ATOM 620 C C . THR A 1 82 ? 12.383 1.513 7.934 1.00 86.56 82 THR A C 1
ATOM 622 O O . THR A 1 82 ? 12.487 2.298 6.991 1.00 86.56 82 THR A O 1
ATOM 625 N N . GLU A 1 83 ? 11.614 1.744 9.002 1.00 85.50 83 GLU A N 1
ATOM 626 C CA . GLU A 1 83 ? 10.786 2.945 9.207 1.00 85.50 83 GLU A CA 1
ATOM 627 C C . GLU A 1 83 ? 9.742 3.211 8.098 1.00 85.50 83 GLU A C 1
ATOM 629 O O . GLU A 1 83 ? 9.387 4.364 7.852 1.00 85.50 83 GLU A O 1
ATOM 634 N N . LEU A 1 84 ? 9.243 2.180 7.398 1.00 91.25 84 LEU A N 1
ATOM 635 C CA . LEU A 1 84 ? 8.163 2.346 6.407 1.00 91.25 84 LEU A CA 1
ATOM 636 C C . LEU A 1 84 ? 6.898 2.967 7.013 1.00 91.25 84 LEU A C 1
ATOM 638 O O . LEU A 1 84 ? 6.187 3.725 6.356 1.00 91.25 84 LEU A O 1
ATOM 642 N N . ASP A 1 85 ? 6.615 2.627 8.262 1.00 90.38 85 ASP A N 1
ATOM 643 C CA . ASP A 1 85 ? 5.497 3.118 9.058 1.00 90.38 85 ASP A CA 1
ATOM 644 C C . ASP A 1 85 ? 5.580 4.608 9.393 1.00 90.38 85 ASP A C 1
ATOM 646 O O . ASP A 1 85 ? 4.542 5.255 9.556 1.00 90.38 85 ASP A O 1
ATOM 650 N N . PHE A 1 86 ? 6.791 5.159 9.406 1.00 89.12 86 PHE A N 1
ATOM 651 C CA . PHE A 1 86 ? 7.059 6.577 9.638 1.00 89.12 86 PHE A CA 1
ATOM 652 C C . PHE A 1 86 ? 7.471 7.325 8.374 1.00 89.12 86 PHE A C 1
ATOM 654 O O . PHE A 1 86 ? 7.878 8.483 8.460 1.00 89.12 86 PHE A O 1
ATOM 661 N N . ALA A 1 87 ? 7.387 6.681 7.210 1.00 92.25 87 ALA A N 1
ATOM 662 C CA . ALA A 1 87 ? 7.924 7.273 6.006 1.00 92.25 87 ALA A CA 1
ATOM 663 C C . ALA A 1 87 ? 7.105 8.447 5.479 1.00 92.25 87 ALA A C 1
ATOM 665 O O . ALA A 1 87 ? 5.873 8.432 5.480 1.00 92.25 87 ALA A O 1
ATOM 666 N N . ASP A 1 88 ? 7.812 9.457 4.973 1.00 91.12 88 ASP A N 1
ATOM 667 C CA . ASP A 1 88 ? 7.193 10.676 4.453 1.00 91.12 88 ASP A CA 1
ATOM 668 C C . ASP A 1 88 ? 6.648 10.452 3.041 1.00 91.12 88 ASP A C 1
ATOM 670 O O . ASP A 1 88 ? 5.597 10.970 2.652 1.00 91.12 88 ASP A O 1
ATOM 674 N N . SER A 1 89 ? 7.373 9.669 2.240 1.00 92.69 89 SER A N 1
ATOM 675 C CA . SER A 1 89 ? 6.983 9.372 0.868 1.00 92.69 89 SER A CA 1
ATOM 676 C C . SER A 1 89 ? 7.515 8.030 0.387 1.00 92.69 89 SER A C 1
ATOM 678 O O . SER A 1 89 ? 8.530 7.520 0.867 1.00 92.69 89 SER A O 1
ATOM 680 N N . ILE A 1 90 ? 6.823 7.488 -0.614 1.00 94.31 90 ILE A N 1
ATOM 681 C CA . ILE A 1 90 ? 7.277 6.334 -1.378 1.00 94.31 90 ILE A CA 1
ATOM 682 C C . ILE A 1 90 ? 7.389 6.709 -2.852 1.00 94.31 90 ILE A C 1
ATOM 684 O O . ILE A 1 90 ? 6.598 7.491 -3.373 1.00 94.31 90 ILE A O 1
ATOM 688 N N . ALA A 1 91 ? 8.356 6.124 -3.537 1.00 92.38 91 ALA A N 1
ATOM 689 C CA . ALA A 1 91 ? 8.477 6.185 -4.982 1.00 92.38 91 ALA A CA 1
ATOM 690 C C . ALA A 1 91 ? 8.698 4.779 -5.531 1.00 92.38 91 ALA A C 1
ATOM 692 O O . ALA A 1 91 ? 9.119 3.871 -4.819 1.00 92.38 91 ALA A O 1
ATOM 693 N N . PHE A 1 92 ? 8.428 4.597 -6.814 1.00 91.44 92 PHE A N 1
ATOM 694 C CA . PHE A 1 92 ? 8.632 3.322 -7.484 1.00 91.44 92 PHE A CA 1
ATOM 695 C C . PHE A 1 92 ? 9.612 3.512 -8.628 1.00 91.44 92 PHE A C 1
ATOM 697 O O . PHE A 1 92 ? 9.582 4.537 -9.311 1.00 91.44 92 PHE A O 1
ATOM 704 N N . ARG A 1 93 ? 10.468 2.516 -8.848 1.00 82.19 93 ARG A N 1
ATOM 705 C CA . ARG A 1 93 ? 11.156 2.371 -10.131 1.00 82.19 93 ARG A CA 1
ATOM 706 C C . ARG A 1 93 ? 10.381 1.343 -10.925 1.00 82.19 93 ARG A C 1
ATOM 708 O O . ARG A 1 93 ? 10.550 0.150 -10.707 1.00 82.19 93 ARG A O 1
ATOM 715 N N . ASP A 1 94 ? 9.525 1.833 -11.801 1.00 78.19 94 ASP A N 1
ATOM 716 C CA . ASP A 1 94 ? 8.727 1.018 -12.696 1.00 78.19 94 ASP A CA 1
ATOM 717 C C . ASP A 1 94 ? 9.186 1.196 -14.150 1.00 78.19 94 ASP A C 1
ATOM 719 O O . ASP A 1 94 ? 9.947 2.110 -14.483 1.00 78.19 94 ASP A O 1
ATOM 723 N N . THR A 1 95 ? 8.736 0.298 -15.026 1.00 69.62 95 THR A N 1
ATOM 724 C CA . THR A 1 95 ? 8.954 0.421 -16.472 1.00 69.62 95 THR A CA 1
ATOM 725 C C . THR A 1 95 ? 7.591 0.439 -17.162 1.00 69.62 95 THR A C 1
ATOM 727 O O . THR A 1 95 ? 6.900 -0.580 -17.210 1.00 69.62 95 THR A O 1
ATOM 730 N N . VAL A 1 96 ? 7.218 1.590 -17.737 1.00 81.25 96 VAL A N 1
ATOM 731 C CA . VAL A 1 96 ? 5.972 1.806 -18.506 1.00 81.25 96 VAL A CA 1
ATOM 732 C C . VAL A 1 96 ? 4.682 1.814 -17.659 1.00 81.25 96 VAL A C 1
ATOM 734 O O . VAL A 1 96 ? 3.624 1.389 -18.116 1.00 81.25 96 VAL A O 1
ATOM 737 N N . GLY A 1 97 ? 4.721 2.322 -16.428 1.00 85.94 97 GLY A N 1
ATOM 738 C CA . GLY A 1 97 ? 3.538 2.567 -15.597 1.00 85.94 97 GLY A CA 1
ATOM 739 C C . GLY A 1 97 ? 2.973 1.307 -14.951 1.00 85.94 97 GLY A C 1
ATOM 740 O O . GLY A 1 97 ? 1.779 1.267 -14.624 1.00 85.94 97 GLY A O 1
ATOM 741 N N . ARG A 1 98 ? 3.816 0.283 -14.789 1.00 91.38 98 ARG A N 1
ATOM 742 C CA . ARG A 1 98 ? 3.452 -1.060 -14.334 1.00 91.38 98 ARG A CA 1
ATOM 743 C C . ARG A 1 98 ? 4.339 -1.492 -13.172 1.00 91.38 98 ARG A C 1
ATOM 745 O O . ARG A 1 98 ? 5.551 -1.508 -13.325 1.00 91.38 98 ARG A O 1
ATOM 752 N N . LEU A 1 99 ? 3.725 -1.907 -12.063 1.00 93.44 99 LEU A N 1
ATOM 753 C CA . LEU A 1 99 ? 4.426 -2.521 -10.929 1.00 93.44 99 LEU A CA 1
ATOM 754 C C . LEU A 1 99 ? 4.293 -4.032 -10.984 1.00 93.44 99 LEU A C 1
ATOM 756 O O . LEU A 1 99 ? 3.202 -4.547 -11.216 1.00 93.44 99 LEU A O 1
ATOM 760 N N . SER A 1 100 ? 5.388 -4.726 -10.727 1.00 95.00 100 SER A N 1
ATOM 761 C CA . SER A 1 100 ? 5.542 -6.169 -10.830 1.00 95.00 100 SER A CA 1
ATOM 762 C C . SER A 1 100 ? 6.094 -6.709 -9.523 1.00 95.00 100 SER A C 1
ATOM 764 O O . SER A 1 100 ? 7.130 -6.251 -9.034 1.00 95.00 100 SER A O 1
ATOM 766 N N . ALA A 1 101 ? 5.430 -7.726 -8.986 1.00 96.12 101 ALA A N 1
ATOM 767 C CA . ALA A 1 101 ? 5.951 -8.470 -7.857 1.00 96.12 101 ALA A CA 1
ATOM 768 C C . ALA A 1 101 ? 7.303 -9.103 -8.224 1.00 96.12 101 ALA A C 1
ATOM 770 O O . ALA A 1 101 ? 7.506 -9.564 -9.346 1.00 96.12 101 ALA A O 1
ATOM 771 N N . LYS A 1 102 ? 8.219 -9.136 -7.259 1.00 95.06 102 LYS A N 1
ATOM 772 C CA . LYS A 1 102 ? 9.569 -9.727 -7.283 1.00 95.06 102 LYS A CA 1
ATOM 773 C C . LYS A 1 102 ? 10.604 -9.034 -8.170 1.00 95.06 102 LYS A C 1
ATOM 775 O O . LYS A 1 102 ? 11.772 -9.411 -8.107 1.00 95.06 102 LYS A O 1
ATOM 780 N N . PHE A 1 103 ? 10.211 -8.041 -8.965 1.00 93.00 103 PHE A N 1
ATOM 781 C CA . PHE A 1 103 ? 11.111 -7.350 -9.897 1.00 93.00 103 PHE A CA 1
ATOM 782 C C . PHE A 1 103 ? 11.239 -5.861 -9.609 1.00 93.00 103 PHE A C 1
ATOM 784 O O . PHE A 1 103 ? 12.343 -5.325 -9.669 1.00 93.00 103 PHE A O 1
ATOM 791 N N . ASP A 1 104 ? 10.125 -5.199 -9.304 1.00 94.06 104 ASP A N 1
ATOM 792 C CA . ASP A 1 104 ? 10.134 -3.760 -9.089 1.00 94.06 104 ASP A CA 1
ATOM 793 C C . ASP A 1 104 ? 10.446 -3.427 -7.626 1.00 94.06 104 ASP A C 1
ATOM 795 O O . ASP A 1 104 ? 10.197 -4.208 -6.698 1.00 94.06 104 ASP A O 1
ATOM 799 N N . HIS A 1 105 ? 11.013 -2.239 -7.429 1.00 94.06 105 HIS A N 1
ATOM 800 C CA . HIS A 1 105 ? 11.442 -1.756 -6.123 1.00 94.06 105 HIS A CA 1
ATOM 801 C C . HIS A 1 105 ? 10.615 -0.555 -5.668 1.00 94.06 105 HIS A C 1
ATOM 803 O O . HIS A 1 105 ? 10.259 0.322 -6.464 1.00 94.06 105 HIS A O 1
ATOM 809 N N . VAL A 1 106 ? 10.379 -0.501 -4.360 1.00 94.06 106 VAL A N 1
ATOM 810 C CA . VAL A 1 106 ? 9.844 0.658 -3.646 1.00 94.06 106 VAL A CA 1
ATOM 811 C C . VAL A 1 106 ? 11.005 1.404 -3.007 1.00 94.06 106 VAL A C 1
ATOM 813 O O . VAL A 1 106 ? 11.848 0.800 -2.347 1.00 94.06 106 VAL A O 1
ATOM 816 N N . TYR A 1 107 ? 11.029 2.716 -3.196 1.00 93.94 107 TYR A N 1
ATOM 817 C CA . TYR A 1 107 ? 11.946 3.640 -2.549 1.00 93.94 107 TYR A CA 1
ATOM 818 C C . TYR A 1 107 ? 11.199 4.360 -1.446 1.00 93.94 107 TYR A C 1
ATOM 820 O O . TYR A 1 107 ? 10.251 5.088 -1.724 1.00 93.94 107 TYR A O 1
ATOM 828 N N . VAL A 1 108 ? 11.629 4.157 -0.213 1.00 93.38 108 VAL A N 1
ATOM 829 C CA . VAL A 1 108 ? 11.047 4.772 0.977 1.00 93.38 108 VAL A CA 1
ATOM 830 C C . VAL A 1 108 ? 11.959 5.913 1.400 1.00 93.38 108 VAL A C 1
ATOM 832 O O . VAL A 1 108 ? 13.158 5.699 1.593 1.00 93.38 108 VAL A O 1
ATOM 835 N N . ALA A 1 109 ? 11.420 7.127 1.484 1.00 92.00 109 ALA A N 1
ATOM 836 C CA . ALA A 1 109 ? 12.185 8.323 1.815 1.00 92.00 109 ALA A CA 1
ATOM 837 C C . ALA A 1 109 ? 11.670 8.969 3.103 1.00 92.00 109 ALA A C 1
ATOM 839 O O . ALA A 1 109 ? 10.476 9.253 3.225 1.00 92.00 109 ALA A O 1
ATOM 840 N N . ASN A 1 110 ? 12.616 9.248 4.005 1.00 88.38 110 ASN A N 1
ATOM 841 C CA . ASN A 1 110 ? 12.397 9.875 5.307 1.00 88.38 110 ASN A CA 1
ATOM 842 C C . ASN A 1 110 ? 13.262 11.135 5.408 1.00 88.38 110 ASN A C 1
ATOM 844 O O . ASN A 1 110 ? 14.388 11.166 4.895 1.00 88.38 110 ASN A O 1
ATOM 848 N N . HIS A 1 111 ? 12.766 12.170 6.081 1.00 83.56 111 HIS A N 1
ATOM 849 C CA . HIS A 1 111 ? 13.467 13.439 6.248 1.00 83.56 111 HIS A CA 1
ATOM 850 C C . HIS A 1 111 ? 14.905 13.261 6.769 1.00 83.56 111 HIS A C 1
ATOM 852 O O . HIS A 1 111 ? 15.143 12.796 7.881 1.00 83.56 111 HIS A O 1
ATOM 858 N N . GLY A 1 112 ? 15.879 13.687 5.958 1.00 79.00 112 GLY A N 1
ATOM 859 C CA . GLY A 1 112 ? 17.299 13.701 6.326 1.00 79.00 112 GLY A CA 1
ATOM 860 C C . GLY A 1 112 ? 18.041 12.373 6.141 1.00 79.00 112 GLY A C 1
ATOM 861 O O . GLY A 1 112 ? 19.230 12.317 6.451 1.00 79.00 112 GLY A O 1
ATOM 862 N N . LEU A 1 113 ? 17.387 11.333 5.612 1.00 82.50 113 LEU A N 1
ATOM 863 C CA . LEU A 1 113 ? 18.001 10.035 5.325 1.00 82.50 113 LEU A CA 1
ATOM 864 C C . LEU A 1 113 ? 18.037 9.748 3.818 1.00 82.50 113 LEU A C 1
ATOM 866 O O . LEU A 1 113 ? 17.219 10.245 3.043 1.00 82.50 113 LEU A O 1
ATOM 870 N N . MET A 1 114 ? 19.001 8.925 3.395 1.00 87.38 114 MET A N 1
ATOM 871 C CA . MET A 1 114 ? 19.030 8.409 2.025 1.00 87.38 114 MET A CA 1
ATOM 872 C C . MET A 1 114 ? 17.853 7.446 1.803 1.00 87.38 114 MET A C 1
ATOM 874 O O . MET A 1 114 ? 17.612 6.611 2.677 1.00 87.38 114 MET A O 1
ATOM 878 N N . PRO A 1 115 ? 17.153 7.506 0.651 1.00 89.81 115 PRO A N 1
ATOM 879 C CA . PRO A 1 115 ? 16.041 6.604 0.377 1.00 89.81 115 PRO A CA 1
ATOM 880 C C . PRO A 1 115 ? 16.462 5.133 0.413 1.00 89.81 115 PRO A C 1
ATOM 882 O O . PRO A 1 115 ? 17.464 4.747 -0.196 1.00 89.81 115 PRO A O 1
ATOM 885 N N . ILE A 1 116 ? 15.666 4.311 1.089 1.00 91.81 116 ILE A N 1
ATOM 886 C CA . ILE A 1 116 ? 15.880 2.867 1.194 1.00 91.81 116 ILE A CA 1
ATOM 887 C C . ILE A 1 116 ? 15.111 2.183 0.069 1.00 91.81 116 ILE A C 1
ATOM 889 O O . ILE A 1 116 ? 13.946 2.490 -0.170 1.00 91.81 116 ILE A O 1
ATOM 893 N N . SER A 1 117 ? 15.765 1.253 -0.625 1.00 93.19 117 SER A N 1
ATOM 894 C CA . SER A 1 117 ? 15.159 0.465 -1.698 1.00 93.19 117 SER A CA 1
ATOM 895 C C . SER A 1 117 ? 14.789 -0.922 -1.185 1.00 93.19 117 SER A C 1
ATOM 897 O O . SER A 1 117 ? 15.664 -1.648 -0.715 1.00 93.19 117 SER A O 1
ATOM 899 N N . CYS A 1 118 ? 13.533 -1.323 -1.355 1.00 94.81 118 CYS A N 1
ATOM 900 C CA . CYS A 1 118 ? 13.041 -2.656 -1.005 1.00 94.81 118 CYS A CA 1
ATOM 901 C C . CYS A 1 118 ? 12.338 -3.289 -2.199 1.00 94.81 118 CYS A C 1
ATOM 903 O O . CYS A 1 118 ? 11.728 -2.595 -3.013 1.00 94.81 118 CYS A O 1
ATOM 905 N N . THR A 1 119 ? 12.423 -4.606 -2.329 1.00 95.94 119 THR A N 1
ATOM 906 C CA . THR A 1 119 ? 11.786 -5.328 -3.434 1.00 95.94 119 THR A CA 1
ATOM 907 C C . THR A 1 119 ? 10.322 -5.576 -3.110 1.00 95.94 119 THR A C 1
ATOM 909 O O . THR A 1 119 ? 9.993 -5.970 -1.992 1.00 95.94 119 THR A O 1
ATOM 912 N N . ILE A 1 120 ? 9.439 -5.378 -4.087 1.00 96.75 120 ILE A N 1
ATOM 913 C CA . ILE A 1 120 ? 8.043 -5.799 -3.961 1.00 96.75 120 ILE A CA 1
ATOM 914 C C . ILE A 1 120 ? 8.022 -7.324 -3.934 1.00 96.75 120 ILE A C 1
ATOM 916 O O . ILE A 1 120 ? 8.472 -7.960 -4.875 1.00 96.75 120 ILE A O 1
ATOM 920 N N . GLU A 1 121 ? 7.503 -7.929 -2.878 1.00 97.69 121 GLU A N 1
ATOM 921 C CA . GLU A 1 121 ? 7.365 -9.382 -2.772 1.00 97.69 121 GLU A CA 1
ATOM 922 C C . GLU A 1 121 ? 6.041 -9.846 -3.378 1.00 97.69 121 GLU A C 1
ATOM 924 O O . GLU A 1 121 ? 6.001 -10.794 -4.167 1.00 97.69 121 GLU A O 1
ATOM 929 N N . GLU A 1 122 ? 4.959 -9.150 -3.031 1.00 98.12 122 GLU A N 1
ATOM 930 C CA . GLU A 1 122 ? 3.606 -9.560 -3.371 1.00 98.12 122 GLU A CA 1
ATOM 931 C C . GLU A 1 122 ? 2.680 -8.358 -3.573 1.00 98.12 122 GLU A C 1
ATOM 933 O O . GLU A 1 122 ? 2.817 -7.326 -2.911 1.00 98.12 122 GLU A O 1
ATOM 938 N N . ILE A 1 123 ? 1.708 -8.504 -4.476 1.00 98.31 123 ILE A N 1
ATOM 939 C CA . ILE A 1 123 ? 0.682 -7.497 -4.753 1.00 98.31 123 ILE A CA 1
ATOM 940 C C . ILE A 1 123 ? -0.681 -8.188 -4.727 1.00 98.31 123 ILE A C 1
ATOM 942 O O . ILE A 1 123 ? -0.889 -9.168 -5.439 1.00 98.31 123 ILE A O 1
ATOM 946 N N . ARG A 1 124 ? -1.638 -7.666 -3.952 1.00 98.56 124 ARG A N 1
ATOM 947 C CA . ARG A 1 124 ? -3.032 -8.148 -3.936 1.00 98.56 124 ARG A CA 1
ATOM 948 C C . ARG A 1 124 ? -4.012 -7.015 -4.233 1.00 98.56 124 ARG A C 1
ATOM 950 O O . ARG A 1 124 ? -3.839 -5.925 -3.689 1.00 98.56 124 ARG A O 1
ATOM 957 N N . PRO A 1 125 ? -5.070 -7.229 -5.033 1.00 98.25 125 PRO A N 1
ATOM 958 C CA . PRO A 1 125 ? -6.151 -6.258 -5.173 1.00 98.25 125 PRO A CA 1
ATOM 959 C C . PRO A 1 125 ? -6.908 -6.111 -3.854 1.00 98.25 125 PRO A C 1
ATOM 961 O O . PRO A 1 125 ? -7.147 -7.098 -3.163 1.00 98.25 125 PRO A O 1
ATOM 964 N N . LEU A 1 126 ? -7.322 -4.890 -3.526 1.00 98.44 126 LEU A N 1
ATOM 965 C CA . LEU A 1 126 ? -8.125 -4.608 -2.339 1.00 98.44 126 LEU A CA 1
ATOM 966 C C . LEU A 1 126 ? -9.583 -4.318 -2.698 1.00 98.44 126 LEU A C 1
ATOM 968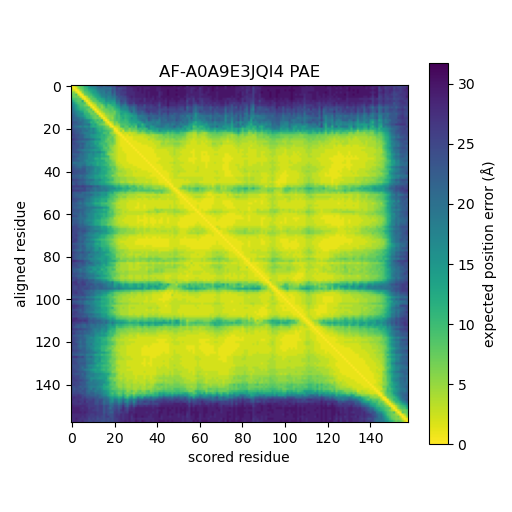 O O . LEU A 1 126 ? -9.865 -3.534 -3.610 1.00 98.44 126 LEU A O 1
ATOM 972 N N . ASP A 1 127 ? -10.515 -4.858 -1.911 1.00 97.81 127 ASP A N 1
ATOM 973 C CA . ASP A 1 127 ? -11.906 -4.404 -1.927 1.00 97.81 127 ASP A CA 1
ATOM 974 C C . ASP A 1 127 ? -12.027 -3.060 -1.191 1.00 97.81 127 ASP A C 1
ATOM 976 O O . ASP A 1 127 ? -12.251 -2.972 0.019 1.00 97.81 127 ASP A O 1
ATOM 980 N N . VAL A 1 128 ? -11.886 -1.975 -1.955 1.00 96.69 128 VAL A N 1
ATOM 981 C CA . VAL A 1 128 ? -11.940 -0.599 -1.441 1.00 96.69 128 VAL A CA 1
ATOM 982 C C . VAL A 1 128 ? -13.270 -0.293 -0.745 1.00 96.69 128 VAL A C 1
ATOM 984 O O . VAL A 1 128 ? -13.294 0.469 0.226 1.00 96.69 128 VAL A O 1
ATOM 987 N N . LYS A 1 129 ? -14.393 -0.852 -1.217 1.00 96.69 129 LYS A N 1
ATOM 988 C CA . LYS A 1 129 ? -15.709 -0.586 -0.617 1.00 96.69 129 LYS A CA 1
ATOM 989 C C . LYS A 1 129 ? -15.823 -1.277 0.737 1.00 96.69 129 LYS A C 1
ATOM 991 O O . LYS A 1 129 ? -16.273 -0.638 1.694 1.00 96.69 129 LYS A O 1
ATOM 996 N N . ALA A 1 130 ? -15.387 -2.532 0.820 1.00 96.81 130 ALA A N 1
ATOM 997 C CA . ALA A 1 130 ? -15.371 -3.282 2.068 1.00 96.81 130 ALA A CA 1
ATOM 998 C C . ALA A 1 130 ? -14.438 -2.627 3.095 1.00 96.81 130 ALA A C 1
ATOM 1000 O O . ALA A 1 130 ? -14.888 -2.317 4.195 1.00 96.81 130 ALA A O 1
ATOM 1001 N N . ILE A 1 131 ? -13.206 -2.274 2.708 1.00 96.38 131 ILE A N 1
ATOM 1002 C CA . ILE A 1 131 ? -12.237 -1.612 3.603 1.00 96.38 131 ILE A CA 1
ATOM 1003 C C . ILE A 1 131 ? -12.784 -0.296 4.143 1.00 96.38 131 ILE A C 1
ATOM 1005 O O . ILE A 1 131 ? -12.756 -0.058 5.348 1.00 96.38 131 ILE A O 1
ATOM 1009 N N . ARG A 1 132 ? -13.333 0.566 3.277 1.00 94.56 132 ARG A N 1
ATOM 1010 C CA . ARG A 1 132 ? -13.909 1.844 3.724 1.00 94.56 132 ARG A CA 1
ATOM 1011 C C . ARG A 1 132 ? -15.057 1.646 4.707 1.00 94.56 132 ARG A C 1
ATOM 1013 O O . ARG A 1 132 ? -15.240 2.479 5.590 1.00 94.56 132 ARG A O 1
ATOM 1020 N N . THR A 1 133 ? -15.846 0.592 4.529 1.00 96.31 133 THR A N 1
ATOM 1021 C CA . THR A 1 133 ? -16.956 0.259 5.428 1.00 96.31 133 THR A CA 1
ATOM 1022 C C . THR A 1 133 ? -16.425 -0.246 6.763 1.00 96.31 133 THR A C 1
ATOM 1024 O O . THR A 1 133 ? -16.720 0.359 7.789 1.00 96.31 133 THR A O 1
ATOM 1027 N N . ALA A 1 134 ? -15.528 -1.230 6.736 1.00 93.88 134 ALA A N 1
ATOM 1028 C CA . ALA A 1 134 ? -14.901 -1.787 7.926 1.00 93.88 134 ALA A CA 1
ATOM 1029 C C . ALA A 1 134 ? -14.153 -0.722 8.750 1.00 93.88 134 ALA A C 1
ATOM 1031 O O . ALA A 1 134 ? -14.284 -0.672 9.972 1.00 93.88 134 ALA A O 1
ATOM 1032 N N . GLU A 1 135 ? -13.427 0.198 8.105 1.00 93.00 135 GLU A N 1
ATOM 1033 C CA . GLU A 1 135 ? -12.767 1.301 8.806 1.00 93.00 135 GLU A CA 1
ATOM 1034 C C . GLU A 1 135 ? -13.757 2.293 9.441 1.00 93.00 135 GLU A C 1
ATOM 1036 O O . GLU A 1 135 ? -13.491 2.802 10.533 1.00 93.00 135 GLU A O 1
ATOM 1041 N N . ARG A 1 136 ? -14.885 2.602 8.779 1.00 94.06 136 ARG A N 1
ATOM 1042 C CA . ARG A 1 136 ? -15.929 3.463 9.364 1.00 94.06 136 ARG A CA 1
ATOM 1043 C C . ARG A 1 136 ? -16.525 2.815 10.608 1.00 94.06 136 ARG A C 1
ATOM 1045 O O . ARG A 1 136 ? -16.606 3.480 11.639 1.00 94.06 136 ARG A O 1
ATOM 1052 N N . ASP A 1 137 ? -16.856 1.533 10.531 1.00 92.38 137 ASP A N 1
ATOM 1053 C CA . ASP A 1 137 ? -17.445 0.792 11.646 1.00 92.38 137 ASP A CA 1
ATOM 1054 C C . ASP A 1 137 ? -16.461 0.685 12.818 1.00 92.38 137 ASP A C 1
ATOM 1056 O O . ASP A 1 137 ? -16.830 0.909 13.971 1.00 92.38 137 ASP A O 1
ATOM 1060 N N . ALA A 1 138 ? -15.181 0.428 12.533 1.00 88.62 138 ALA A N 1
ATOM 1061 C CA . ALA A 1 138 ? -14.134 0.388 13.550 1.00 88.62 138 ALA A CA 1
ATOM 1062 C C . ALA A 1 138 ? -13.937 1.752 14.237 1.00 88.62 138 ALA A C 1
ATOM 1064 O O . ALA A 1 138 ? -13.718 1.812 15.448 1.00 88.62 138 ALA A O 1
ATOM 1065 N N . ARG A 1 139 ? -14.045 2.865 13.494 1.00 88.31 139 ARG A N 1
ATOM 1066 C CA . ARG A 1 139 ? -14.025 4.217 14.079 1.00 88.31 139 ARG A CA 1
ATOM 1067 C C . ARG A 1 139 ? -15.254 4.486 14.950 1.00 88.31 139 ARG A C 1
ATOM 1069 O O . ARG A 1 139 ? -15.082 4.992 16.055 1.00 88.31 139 ARG A O 1
ATOM 1076 N N . ALA A 1 140 ? -16.452 4.114 14.502 1.00 90.38 140 ALA A N 1
ATOM 1077 C CA . ALA A 1 140 ? -17.683 4.299 15.273 1.00 90.38 140 ALA A CA 1
ATOM 1078 C C . ALA A 1 140 ? -17.653 3.517 16.599 1.00 90.38 140 ALA A C 1
ATOM 1080 O O . ALA A 1 140 ? -17.943 4.079 17.651 1.00 90.38 140 ALA A O 1
ATOM 1081 N N . LYS A 1 141 ? -17.206 2.254 16.576 1.00 87.25 141 LYS A N 1
ATOM 1082 C CA . LYS A 1 141 ? -17.044 1.432 17.789 1.00 87.25 141 LYS A CA 1
ATOM 1083 C C . LYS A 1 141 ? -16.082 2.065 18.798 1.00 87.25 141 LYS A C 1
ATOM 1085 O O . LYS A 1 141 ? -16.396 2.133 19.981 1.00 87.25 141 LYS A O 1
ATOM 1090 N N . ARG A 1 142 ? -14.938 2.580 18.329 1.00 85.62 142 ARG A N 1
ATOM 1091 C CA . ARG A 1 142 ? -13.959 3.264 19.191 1.00 85.62 142 ARG A CA 1
ATOM 1092 C C . ARG A 1 142 ? -14.526 4.523 19.846 1.00 85.62 142 ARG A C 1
ATOM 1094 O O . ARG A 1 142 ? -14.208 4.780 21.000 1.00 85.62 142 ARG A O 1
ATOM 1101 N N . GLN A 1 143 ? -15.360 5.287 19.142 1.00 84.94 143 GLN A N 1
ATOM 1102 C CA . GLN A 1 143 ? -15.994 6.485 19.704 1.00 84.94 143 GLN A CA 1
ATOM 1103 C C . GLN A 1 143 ? -16.982 6.151 20.826 1.00 84.94 143 GLN A C 1
ATOM 1105 O O . GLN A 1 143 ? -17.020 6.873 21.816 1.00 84.94 143 GLN A O 1
ATOM 1110 N N . VAL A 1 144 ? -17.734 5.053 20.698 1.00 85.69 144 VAL A N 1
ATOM 1111 C CA . VAL A 1 144 ? -18.657 4.592 21.748 1.00 85.69 144 VAL A CA 1
ATOM 1112 C C . VAL A 1 144 ? -17.894 4.127 22.992 1.00 85.69 144 VAL A C 1
ATOM 1114 O O . VAL A 1 144 ? -18.260 4.508 24.095 1.00 85.69 144 VAL A O 1
ATOM 1117 N N . GLU A 1 145 ? -16.805 3.371 22.820 1.00 78.88 145 GLU A N 1
ATOM 1118 C CA . GLU A 1 145 ? -15.980 2.874 23.937 1.00 78.88 145 GLU A CA 1
ATOM 1119 C C . GLU A 1 145 ? -15.199 3.991 24.651 1.00 78.88 145 GLU A C 1
ATOM 1121 O O . GLU A 1 145 ? -14.962 3.931 25.852 1.00 78.88 145 GLU A O 1
ATOM 1126 N N . SER A 1 146 ? -14.791 5.028 23.913 1.00 70.94 146 SER A N 1
ATOM 1127 C CA . SER A 1 146 ? -13.988 6.133 24.460 1.00 70.94 146 SER A CA 1
ATOM 1128 C C . SER A 1 146 ? -14.833 7.248 25.087 1.00 70.94 146 SER A C 1
ATOM 1130 O O . SER A 1 146 ? -14.267 8.217 25.594 1.00 70.94 146 SER A O 1
ATOM 1132 N N . ALA A 1 147 ? -16.168 7.161 25.023 1.00 65.00 147 ALA A N 1
ATOM 1133 C CA . ALA A 1 147 ? -17.049 8.132 25.657 1.00 65.00 147 ALA A CA 1
ATOM 1134 C C . ALA A 1 147 ? -16.953 7.967 27.186 1.00 65.00 147 ALA A C 1
ATOM 1136 O O . ALA A 1 147 ? -17.270 6.892 27.699 1.00 65.00 147 ALA A O 1
ATOM 1137 N N . PRO A 1 148 ? -16.498 8.989 27.937 1.00 56.03 148 PRO A N 1
ATOM 1138 C CA . PRO A 1 148 ? -16.402 8.882 29.383 1.00 56.03 148 PRO A CA 1
ATOM 1139 C C . PRO A 1 148 ? -17.800 8.649 29.963 1.00 56.03 148 PRO A C 1
ATOM 1141 O O . PRO A 1 148 ? -18.757 9.333 29.598 1.00 56.03 148 PRO A O 1
ATOM 1144 N N . ALA A 1 149 ? -17.916 7.686 30.878 1.00 57.38 149 ALA A N 1
ATOM 1145 C CA . ALA A 1 149 ? -19.083 7.549 31.736 1.00 57.38 149 ALA A CA 1
ATOM 1146 C C . ALA A 1 149 ? -19.126 8.758 32.686 1.00 57.38 149 ALA A C 1
ATOM 1148 O O . ALA A 1 149 ? -18.629 8.706 33.810 1.00 57.38 149 ALA A O 1
ATOM 1149 N N . ASP A 1 150 ? -19.666 9.876 32.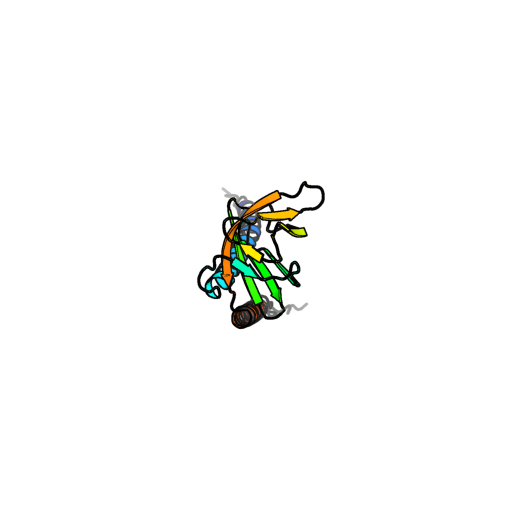205 1.00 56.97 150 ASP A N 1
ATOM 1150 C CA . ASP A 1 150 ? -19.941 11.057 33.014 1.00 56.97 150 ASP A CA 1
ATOM 1151 C C . ASP A 1 150 ? -21.052 10.700 34.010 1.00 56.97 150 ASP A C 1
ATOM 1153 O O . ASP A 1 150 ? -22.232 10.612 33.667 1.00 56.97 150 ASP A O 1
ATOM 1157 N N . GLY A 1 151 ? -20.661 10.400 35.250 1.00 56.09 151 GLY A N 1
ATOM 1158 C CA . GLY A 1 151 ? -21.604 9.940 36.263 1.00 56.09 151 GLY A CA 1
ATOM 1159 C C . GLY A 1 151 ? -20.978 9.513 37.587 1.00 56.09 151 GLY A C 1
ATOM 1160 O O . GLY A 1 151 ? -21.162 8.380 38.014 1.00 56.09 151 GLY A O 1
ATOM 1161 N N . SER A 1 152 ? -20.275 10.409 38.282 1.00 51.53 152 SER A N 1
ATOM 1162 C CA . SER A 1 152 ? -20.024 10.252 39.723 1.00 51.53 152 SER A CA 1
ATOM 1163 C C . SER A 1 152 ? -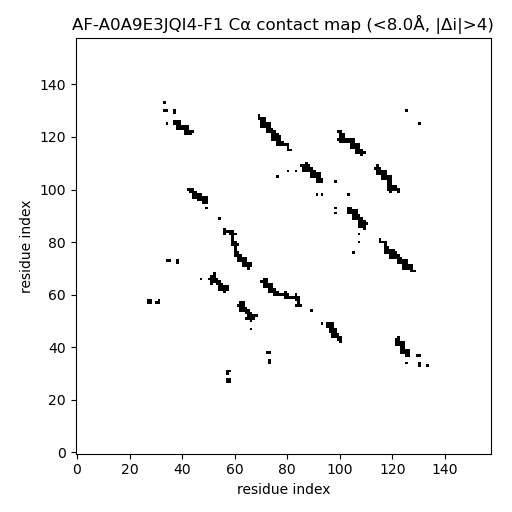20.064 11.617 40.399 1.00 51.53 152 SER A C 1
ATOM 1165 O O . SER A 1 152 ? -19.147 12.423 40.271 1.00 51.53 152 SER A O 1
ATOM 1167 N N . GLY A 1 153 ? -21.182 11.869 41.079 1.00 53.22 153 GLY A N 1
ATOM 1168 C CA . GLY A 1 153 ? -21.605 13.160 41.598 1.00 53.22 153 GLY A CA 1
ATOM 1169 C C . GLY A 1 153 ? -20.658 13.817 42.598 1.00 53.22 153 GLY A C 1
ATOM 1170 O O . GLY A 1 153 ? -20.232 13.219 43.583 1.00 53.22 153 GLY A O 1
ATOM 1171 N N . SER A 1 154 ? -20.445 15.115 42.392 1.00 47.31 154 SER A N 1
ATOM 1172 C CA . SER A 1 154 ? -20.092 16.036 43.466 1.00 47.31 154 SER A CA 1
ATOM 1173 C C . SER A 1 154 ? -21.388 16.524 44.117 1.00 47.31 154 SER A C 1
ATOM 1175 O O . SER A 1 154 ? -21.979 17.524 43.716 1.00 47.31 154 SER A O 1
ATOM 1177 N N . ALA A 1 155 ? -21.862 15.750 45.092 1.00 54.56 155 ALA A N 1
ATOM 1178 C CA . ALA A 1 155 ? -22.841 16.179 46.078 1.00 54.56 155 ALA A CA 1
ATOM 1179 C C . ALA A 1 155 ? -22.170 16.122 47.458 1.00 54.56 155 ALA A C 1
ATOM 1181 O O . ALA A 1 155 ? -22.186 15.099 48.134 1.00 54.56 155 ALA A O 1
ATOM 1182 N N . ALA A 1 156 ? -21.547 17.227 47.855 1.00 52.31 156 ALA A N 1
ATOM 1183 C CA . ALA A 1 156 ? -21.250 17.586 49.241 1.00 52.31 156 ALA A CA 1
ATOM 1184 C C . ALA A 1 156 ? -21.069 19.117 49.229 1.00 52.31 156 ALA A C 1
ATOM 1186 O O . ALA A 1 156 ? -20.185 19.613 48.549 1.00 52.31 156 ALA A O 1
ATOM 1187 N N . GLY A 1 157 ? -21.913 19.953 49.828 1.00 52.34 157 GLY A N 1
ATOM 1188 C CA . GLY A 1 157 ? -22.617 19.759 51.086 1.00 52.34 157 GLY A CA 1
ATOM 1189 C C . GLY A 1 157 ? -21.719 20.186 52.247 1.00 52.34 157 GLY A C 1
ATOM 1190 O O . GLY A 1 157 ? -21.259 19.319 52.989 1.00 52.34 157 GLY A O 1
ATOM 1191 N N . ARG A 1 158 ? -21.436 21.491 52.362 1.00 49.19 158 ARG A N 1
ATOM 1192 C CA . ARG A 1 158 ? -21.365 22.275 53.610 1.00 49.19 158 ARG A CA 1
ATOM 1193 C C . ARG A 1 158 ? -21.009 23.728 53.327 1.00 49.19 158 ARG A C 1
ATOM 1195 O O . ARG A 1 158 ? -20.066 23.943 52.540 1.00 49.19 158 ARG A O 1
#

Sequence (158 aa):
MRRSSRFLAPLLAACALSACATGSAQRDAERLALYRAHAGAPVDSIQYTHSYNGWTPLGDATFALWTTPGKAWLVQVYPPCTELDFADSIAFRDTVGRLSAKFDHVYVANHGLMPISCTIEEIRPLDVKAIRTAERDARAKRQVESAPADGSGSAAGR

Solvent-accessible surface area (backbone atoms only — not comparable to full-atom values): 9156 Å² total; per-residue (Å²): 137,86,83,83,88,80,81,79,72,73,70,65,64,65,60,63,65,60,54,62,61,54,52,50,58,52,50,45,52,51,51,35,49,54,53,57,75,38,37,54,71,77,45,64,63,48,82,41,74,82,48,64,79,47,70,45,61,42,45,46,35,31,30,40,41,27,49,44,102,77,40,34,30,43,40,31,35,50,64,61,40,86,62,42,61,72,42,77,44,76,47,70,61,62,71,91,29,35,49,34,42,71,73,27,36,41,33,44,32,42,96,96,53,81,63,47,77,26,33,25,56,40,33,18,47,35,44,50,68,60,50,56,48,54,53,50,53,55,50,53,54,50,55,65,73,66,53,76,85,86,79,78,84,93,83,76,90,130